Protein AF-A0A0R1RV73-F1 (afdb_monomer_lite)

pLDDT: mean 72.84, std 14.66, range [38.91, 91.31]

Sequence (174 aa):
MGFFTLVYSLIMSYGSLWMGAAAFVAVSYFFGAGFPKDKIWNILASFVCGIVWGLLAFGLLQISWISSIWPTAIMFGLLTFAVLFLQGTIMKFTMVPAWLITWGTFMLIVSNVTIKNWPLFVVELFASMALGIFVIGYASDYFNQLMFRWFPERKQDARPSIEADRLTKEKEVK

InterPro domains:
  IPR009476 Protein of unknown function DUF1097 [PF06496] (2-143)

Secondary structure (DSSP, 8-state):
-HHHHHHHHHHHHHH--TTHHHHHHHHHHHHHH---GGGHHHHHHHHHHHHHHHHHHHHHHTSTTTSSHHHHHHHHHHHHHHHHHHHHHT-TTS-HHHHHHHHHHHHHHHHHS--S-HHHHHHHHHHHHHHHHHHHHHHHHHHHHHHHHHS----------STHHHHHHTTS--

Radius of gyration: 22.66 Å; chains: 1; bounding box: 62×50×59 Å

Organism: NCBI:txid1114972

Structure (mmCIF, N/CA/C/O backbone):
data_AF-A0A0R1RV73-F1
#
_entry.id   AF-A0A0R1RV73-F1
#
loop_
_atom_site.group_PDB
_atom_site.id
_atom_site.type_symbol
_atom_site.label_atom_id
_atom_site.label_alt_id
_atom_site.label_comp_id
_atom_site.label_asym_id
_atom_site.label_entity_id
_atom_site.label_seq_id
_atom_site.pdbx_PDB_ins_code
_atom_site.Cartn_x
_atom_site.Cartn_y
_atom_site.Cartn_z
_atom_site.occupancy
_atom_site.B_iso_or_equiv
_atom_site.auth_seq_id
_atom_site.auth_comp_id
_atom_site.auth_asym_id
_atom_site.auth_atom_id
_atom_site.pdbx_PDB_model_num
ATOM 1 N N . MET A 1 1 ? 6.408 -3.591 21.072 1.00 50.09 1 MET A N 1
ATOM 2 C CA . MET A 1 1 ? 6.807 -3.845 19.670 1.00 50.09 1 MET A CA 1
ATOM 3 C C . MET A 1 1 ? 7.565 -5.162 19.507 1.00 50.09 1 MET A C 1
ATOM 5 O O . MET A 1 1 ? 7.040 -6.011 18.810 1.00 50.09 1 MET A O 1
ATOM 9 N N . GLY A 1 2 ? 8.688 -5.409 20.201 1.00 47.88 2 GLY A N 1
ATOM 10 C CA . GLY A 1 2 ? 9.528 -6.610 19.985 1.00 47.88 2 GLY A CA 1
ATOM 11 C C . GLY A 1 2 ? 8.869 -7.994 20.151 1.00 47.88 2 GLY A C 1
ATOM 12 O O . GLY A 1 2 ? 9.166 -8.907 19.390 1.00 47.88 2 GLY A O 1
ATOM 13 N N . PHE A 1 3 ? 7.947 -8.167 21.106 1.00 50.56 3 PHE A N 1
ATOM 14 C CA . PHE A 1 3 ? 7.292 -9.467 21.330 1.00 50.56 3 PHE A CA 1
ATOM 15 C C . PHE A 1 3 ? 6.316 -9.846 20.202 1.00 50.56 3 PHE A C 1
ATOM 17 O O . PHE A 1 3 ? 6.277 -10.996 19.773 1.00 50.56 3 PHE A O 1
ATOM 24 N N . PHE A 1 4 ? 5.585 -8.864 19.660 1.00 59.62 4 PHE A N 1
ATOM 25 C CA . PHE A 1 4 ? 4.704 -9.074 18.509 1.00 59.62 4 PHE A CA 1
ATOM 26 C C . PHE A 1 4 ? 5.507 -9.427 17.256 1.00 59.62 4 PHE A C 1
ATOM 28 O O . PHE A 1 4 ? 5.097 -10.321 16.532 1.00 59.62 4 PHE A O 1
ATOM 35 N N . THR A 1 5 ? 6.678 -8.820 17.039 1.00 56.12 5 THR A N 1
ATOM 36 C CA . THR A 1 5 ? 7.583 -9.175 15.932 1.00 56.12 5 THR A CA 1
ATOM 37 C C . THR A 1 5 ? 8.097 -10.614 16.020 1.00 56.12 5 THR A C 1
ATOM 39 O O . THR A 1 5 ? 8.238 -11.273 14.996 1.00 56.12 5 THR A O 1
ATOM 42 N N . LEU A 1 6 ? 8.352 -11.121 17.231 1.00 51.47 6 LEU A N 1
ATOM 43 C CA . LEU A 1 6 ? 8.839 -12.488 17.455 1.00 51.47 6 LEU A CA 1
ATOM 44 C C . LEU A 1 6 ? 7.766 -13.544 17.164 1.00 51.47 6 LEU A C 1
ATOM 46 O O . LEU A 1 6 ? 8.018 -14.481 16.408 1.00 51.47 6 LEU A O 1
ATOM 50 N N . VAL A 1 7 ? 6.562 -13.365 17.717 1.00 57.94 7 VAL A N 1
ATOM 51 C CA . VAL A 1 7 ? 5.407 -14.244 17.446 1.00 57.94 7 VAL A CA 1
ATOM 52 C C . VAL A 1 7 ? 5.044 -14.201 15.959 1.00 57.94 7 VAL A C 1
ATOM 54 O O . VAL A 1 7 ? 4.759 -15.231 15.352 1.00 57.94 7 VAL A O 1
ATOM 57 N N . TYR A 1 8 ? 5.141 -13.018 15.354 1.00 52.16 8 TYR A N 1
ATOM 58 C CA . TYR A 1 8 ? 4.902 -12.801 13.936 1.00 52.16 8 TYR A CA 1
ATOM 59 C C . TYR A 1 8 ? 5.899 -13.538 13.034 1.00 52.16 8 TYR A C 1
ATOM 61 O O . TYR A 1 8 ? 5.480 -14.281 12.150 1.00 52.16 8 TYR A O 1
ATOM 69 N N . SER A 1 9 ? 7.206 -13.402 13.288 1.00 51.91 9 SER A N 1
ATOM 70 C CA . SER A 1 9 ? 8.246 -14.148 12.564 1.00 51.91 9 SER A CA 1
ATOM 71 C C . SER A 1 9 ? 8.093 -15.662 12.713 1.00 51.91 9 SER A C 1
ATOM 73 O O . SER A 1 9 ? 8.358 -16.394 11.760 1.00 51.91 9 SER A O 1
ATOM 75 N N . LEU A 1 10 ? 7.640 -16.148 13.874 1.00 54.38 10 LEU A N 1
ATOM 76 C CA . LEU A 1 10 ? 7.421 -17.580 14.089 1.00 54.38 10 LEU A CA 1
ATOM 77 C C . LEU A 1 10 ? 6.244 -18.109 13.255 1.00 54.38 10 LEU A C 1
ATOM 79 O O . LEU A 1 10 ? 6.381 -19.126 12.580 1.00 54.38 10 LEU A O 1
ATOM 83 N N . ILE A 1 11 ? 5.111 -17.400 13.255 1.00 57.94 11 ILE A N 1
ATOM 84 C CA . ILE A 1 11 ? 3.918 -17.773 12.474 1.00 57.94 11 ILE A CA 1
ATOM 85 C C . ILE A 1 11 ? 4.201 -17.663 10.966 1.00 57.94 11 ILE A C 1
ATOM 87 O O . ILE A 1 11 ? 3.774 -18.514 10.189 1.00 57.94 11 ILE A O 1
ATOM 91 N N . MET A 1 12 ? 4.980 -16.660 10.558 1.00 47.75 12 MET A N 1
ATOM 92 C CA . MET A 1 12 ? 5.407 -16.438 9.174 1.00 47.75 12 MET A CA 1
ATOM 93 C C . MET A 1 12 ? 6.317 -17.539 8.631 1.00 47.75 12 MET A C 1
ATOM 95 O O . MET A 1 12 ? 6.092 -18.017 7.519 1.00 47.75 12 MET A O 1
ATOM 99 N N . SER A 1 13 ? 7.310 -17.968 9.416 1.00 50.06 13 SER A N 1
ATOM 100 C CA . SER A 1 13 ? 8.207 -19.064 9.028 1.00 50.06 13 SER A CA 1
ATOM 101 C C . SER A 1 13 ? 7.497 -20.417 8.968 1.00 50.06 13 SER A C 1
ATOM 103 O O . SER A 1 13 ? 7.856 -21.244 8.136 1.00 50.06 13 SER A O 1
ATOM 105 N N . TYR A 1 14 ? 6.484 -20.652 9.811 1.00 47.56 14 TYR A N 1
ATOM 106 C CA . TYR A 1 14 ? 5.726 -21.910 9.807 1.00 47.56 14 TYR A CA 1
ATOM 107 C C . TYR A 1 14 ? 4.571 -21.941 8.790 1.00 47.56 14 TYR A C 1
ATOM 109 O O . TYR A 1 14 ? 4.147 -23.022 8.392 1.00 47.56 14 TYR A O 1
ATOM 117 N N . GLY A 1 15 ? 4.056 -20.783 8.360 1.00 53.34 15 GLY A N 1
ATOM 118 C CA . GLY A 1 15 ? 2.842 -20.685 7.540 1.00 53.34 15 GLY A CA 1
ATOM 119 C C . GLY A 1 15 ? 3.042 -20.577 6.024 1.00 53.34 15 GLY A C 1
ATOM 120 O O . GLY A 1 15 ? 2.051 -20.520 5.305 1.00 53.34 15 GLY A O 1
ATOM 121 N N . SER A 1 16 ? 4.279 -20.507 5.514 1.00 47.62 16 SER A N 1
ATOM 122 C CA . SER A 1 16 ? 4.567 -20.316 4.074 1.00 47.62 16 SER A CA 1
ATOM 123 C C . SER A 1 16 ? 3.905 -19.069 3.442 1.00 47.62 16 SER A C 1
ATOM 125 O O . SER A 1 16 ? 3.820 -18.953 2.218 1.00 47.62 16 SER A O 1
ATOM 127 N N . LEU A 1 17 ? 3.452 -18.105 4.250 1.00 54.41 17 LEU A N 1
ATOM 128 C CA . LEU A 1 17 ? 2.872 -16.847 3.779 1.00 54.41 17 LEU A CA 1
ATOM 129 C C . LEU A 1 17 ? 4.001 -15.876 3.454 1.00 54.41 17 LEU A C 1
ATOM 131 O O . LEU A 1 17 ? 4.318 -14.962 4.214 1.00 54.41 17 LEU A O 1
ATOM 135 N N . TRP A 1 18 ? 4.602 -16.077 2.287 1.00 65.00 18 TRP A N 1
ATOM 136 C CA . TRP A 1 18 ? 5.678 -15.245 1.752 1.00 65.00 18 TRP A CA 1
ATOM 137 C C . TRP A 1 18 ? 5.328 -13.739 1.733 1.00 65.00 18 TRP A C 1
ATOM 139 O O . TRP A 1 18 ? 6.205 -12.881 1.817 1.00 65.00 18 TRP A O 1
ATOM 149 N N . MET A 1 19 ? 4.032 -13.411 1.731 1.00 71.56 19 MET A N 1
ATOM 150 C CA . MET A 1 19 ? 3.507 -12.045 1.712 1.00 71.56 19 MET A CA 1
ATOM 151 C C . MET A 1 19 ? 3.204 -11.440 3.079 1.00 71.56 19 MET A C 1
ATOM 153 O O . MET A 1 19 ? 2.769 -10.292 3.142 1.00 71.56 19 MET A O 1
ATOM 157 N N . GLY A 1 20 ? 3.442 -12.120 4.198 1.00 65.94 20 GLY A N 1
ATOM 158 C CA . GLY A 1 20 ? 3.102 -11.491 5.471 1.00 65.94 20 GLY A CA 1
ATOM 159 C C . GLY A 1 20 ? 4.005 -10.307 5.846 1.00 65.94 20 GLY A C 1
ATOM 160 O O . GLY A 1 20 ? 3.646 -9.545 6.730 1.00 65.94 20 GLY A O 1
ATOM 161 N N . ALA A 1 21 ? 5.103 -9.999 5.155 1.00 71.75 21 ALA A N 1
ATOM 162 C CA . ALA A 1 21 ? 5.707 -8.670 5.333 1.00 71.75 21 ALA A CA 1
ATOM 163 C C . ALA A 1 21 ? 4.664 -7.548 5.095 1.00 71.75 21 ALA A C 1
ATOM 165 O O . ALA A 1 21 ? 4.599 -6.591 5.867 1.00 71.75 21 ALA A O 1
ATOM 166 N N . ALA A 1 22 ? 3.756 -7.730 4.128 1.00 75.69 22 ALA A N 1
ATOM 167 C CA . ALA A 1 22 ? 2.640 -6.821 3.873 1.00 75.69 22 ALA A CA 1
ATOM 168 C C . ALA A 1 22 ? 1.633 -6.769 5.031 1.00 75.69 22 ALA A C 1
ATOM 170 O O . ALA A 1 22 ? 1.209 -5.688 5.447 1.00 75.69 22 ALA A O 1
ATOM 171 N N . ALA A 1 23 ? 1.285 -7.929 5.593 1.00 76.69 23 ALA A N 1
ATOM 172 C CA . ALA A 1 23 ? 0.405 -8.006 6.755 1.00 76.69 23 ALA A CA 1
ATOM 173 C C . ALA A 1 23 ? 1.017 -7.312 7.979 1.00 76.69 23 ALA A C 1
ATOM 175 O O . ALA A 1 23 ? 0.311 -6.597 8.684 1.00 76.69 23 ALA A O 1
ATOM 176 N N . PHE A 1 24 ? 2.331 -7.429 8.191 1.00 74.94 24 PHE A N 1
ATOM 177 C CA . PHE A 1 24 ? 3.032 -6.741 9.276 1.00 74.94 24 PHE A CA 1
ATOM 178 C C . PHE A 1 24 ? 3.043 -5.221 9.108 1.00 74.94 24 PHE A C 1
ATOM 180 O O . PHE A 1 24 ? 2.860 -4.492 10.083 1.00 74.94 24 PHE A O 1
ATOM 187 N N . VAL A 1 25 ? 3.252 -4.733 7.882 1.00 78.75 25 VAL A N 1
ATOM 188 C CA . VAL A 1 25 ? 3.231 -3.296 7.573 1.00 78.75 25 VAL A CA 1
ATOM 189 C C . VAL A 1 25 ? 1.837 -2.718 7.815 1.00 78.75 25 VAL A C 1
ATOM 191 O O . VAL A 1 25 ? 1.708 -1.705 8.505 1.00 78.75 25 VAL A O 1
ATOM 194 N N . ALA A 1 26 ? 0.791 -3.394 7.327 1.00 78.44 26 ALA A N 1
ATOM 195 C CA . ALA A 1 26 ? -0.592 -3.018 7.610 1.00 78.44 26 ALA A CA 1
ATOM 196 C C . ALA A 1 26 ? -0.854 -3.003 9.122 1.00 78.44 26 ALA A C 1
ATOM 198 O O . ALA A 1 26 ? -1.383 -2.027 9.656 1.00 78.44 26 ALA A O 1
ATOM 199 N N . VAL A 1 27 ? -0.416 -4.054 9.820 1.00 74.69 27 VAL A N 1
ATOM 200 C CA . VAL A 1 27 ? -0.5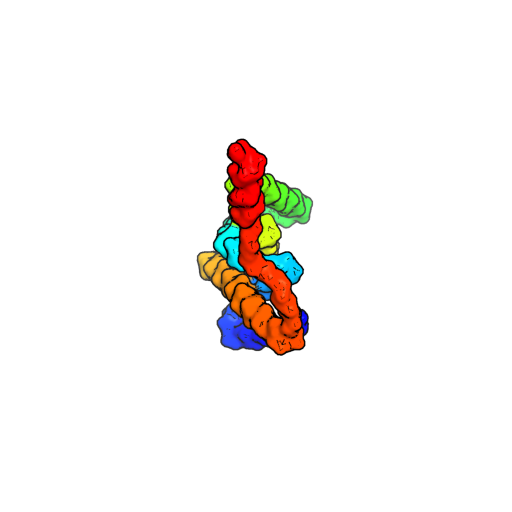92 -4.188 11.264 1.00 74.69 27 VAL A CA 1
ATOM 201 C C . VAL A 1 27 ? 0.065 -3.037 12.019 1.00 74.69 27 VAL A C 1
ATOM 203 O O . VAL A 1 27 ? -0.574 -2.325 12.791 1.00 74.69 27 VAL A O 1
ATOM 206 N N . SER A 1 28 ? 1.343 -2.805 11.759 1.00 77.06 28 SER A N 1
ATOM 207 C CA . SER A 1 28 ? 2.131 -1.794 12.462 1.00 77.06 28 SER A CA 1
ATOM 208 C C . SER A 1 28 ? 1.541 -0.395 12.295 1.00 77.06 28 SER A C 1
ATOM 210 O O . SER A 1 28 ? 1.483 0.366 13.262 1.00 77.06 28 SER A O 1
ATOM 212 N N . TYR A 1 29 ? 1.042 -0.078 11.097 1.00 80.38 29 TYR A N 1
ATOM 213 C CA . TYR A 1 29 ? 0.390 1.198 10.839 1.00 80.38 29 TYR A CA 1
ATOM 214 C C . TYR A 1 29 ? -0.916 1.357 11.627 1.00 80.38 29 TYR A C 1
ATOM 216 O O . TYR A 1 29 ? -1.084 2.332 12.359 1.00 80.38 29 TYR A O 1
ATOM 224 N N . PHE A 1 30 ? -1.837 0.396 11.513 1.00 75.31 30 PHE A N 1
ATOM 225 C CA . PHE A 1 30 ? -3.156 0.500 12.143 1.00 75.31 30 PHE A CA 1
ATOM 226 C C . PHE A 1 30 ? -3.124 0.348 13.661 1.00 75.31 30 PHE A C 1
ATOM 228 O O . PHE A 1 30 ? -3.943 0.949 14.355 1.00 75.31 30 PHE A O 1
ATOM 235 N N . PHE A 1 31 ? -2.170 -0.420 14.182 1.00 71.94 31 PHE A N 1
ATOM 236 C CA . PHE A 1 31 ? -1.925 -0.507 15.614 1.00 71.94 31 PHE A CA 1
ATOM 237 C C . PHE A 1 31 ? -1.372 0.817 16.161 1.00 71.94 31 PHE A C 1
ATOM 239 O O . PHE A 1 31 ? -1.838 1.290 17.194 1.00 71.94 31 PHE A O 1
ATOM 246 N N . GLY A 1 32 ? -0.424 1.444 15.453 1.00 68.81 32 GLY A N 1
ATOM 247 C CA . GLY A 1 32 ? 0.171 2.721 15.861 1.00 68.81 32 GLY A CA 1
ATOM 248 C C . GLY A 1 32 ? -0.768 3.925 15.731 1.00 68.81 32 GLY A C 1
ATOM 249 O O . GLY A 1 32 ? -0.722 4.824 16.564 1.00 68.81 32 GLY A O 1
ATOM 250 N N . ALA A 1 33 ? -1.636 3.942 14.717 1.00 69.69 33 ALA A N 1
ATOM 251 C CA . ALA A 1 33 ? -2.562 5.049 14.460 1.00 69.69 33 ALA A CA 1
ATOM 252 C C . ALA A 1 33 ? -3.844 5.017 15.322 1.00 69.69 33 ALA A C 1
ATOM 254 O O . ALA A 1 33 ? -4.603 5.984 15.312 1.00 69.69 33 ALA A O 1
ATOM 255 N N . GLY A 1 34 ? -4.089 3.929 16.061 1.00 63.59 34 GLY A N 1
ATOM 256 C CA . GLY A 1 34 ? -5.341 3.690 16.779 1.00 63.59 34 GLY A CA 1
ATOM 257 C C . GLY A 1 34 ? -6.396 3.090 15.851 1.00 63.59 34 GLY A C 1
ATOM 258 O O . GLY A 1 34 ? -6.922 3.759 14.966 1.00 63.59 34 GLY A O 1
ATOM 259 N N . PHE A 1 35 ? -6.694 1.804 16.036 1.00 69.25 35 PHE A N 1
ATOM 260 C CA . PHE A 1 35 ? -7.498 1.026 15.097 1.00 69.25 35 PHE A CA 1
ATOM 261 C C . PHE A 1 35 ? -9.003 1.361 15.178 1.00 69.25 35 PHE A C 1
ATOM 263 O O . PHE A 1 35 ? -9.640 1.036 16.185 1.00 69.25 35 PHE A O 1
ATOM 270 N N . PRO A 1 36 ? -9.614 1.950 14.129 1.00 68.31 36 PRO A N 1
ATOM 271 C CA . PRO A 1 36 ? -11.046 2.223 14.110 1.00 68.31 36 PRO A CA 1
ATOM 272 C C . PRO A 1 36 ? -11.813 0.940 13.756 1.00 68.31 36 PRO A C 1
ATOM 274 O O . PRO A 1 36 ? -12.051 0.650 12.580 1.00 68.31 36 PRO A O 1
ATOM 277 N N . LYS A 1 37 ? -12.203 0.170 14.780 1.00 67.06 37 LYS A N 1
ATOM 278 C CA . LYS A 1 37 ? -12.932 -1.112 14.648 1.00 67.06 37 LYS A CA 1
ATOM 279 C C . LYS A 1 37 ? -14.218 -0.987 13.824 1.00 67.06 37 LYS A C 1
ATOM 281 O O . LYS A 1 37 ? -14.587 -1.903 13.098 1.00 67.06 37 LYS A O 1
ATOM 286 N N . ASP A 1 38 ? -14.840 0.184 13.849 1.00 72.12 38 ASP A N 1
ATOM 287 C CA . ASP A 1 38 ? -16.096 0.466 13.145 1.00 72.12 38 ASP A CA 1
ATOM 288 C C . ASP A 1 38 ? -15.895 0.668 11.630 1.00 72.12 38 ASP A C 1
ATOM 290 O O . ASP A 1 38 ? -16.856 0.699 10.865 1.00 72.12 38 ASP A O 1
ATOM 294 N N . LYS A 1 39 ? -14.640 0.815 11.177 1.00 78.44 39 LYS A N 1
ATOM 295 C CA . LYS A 1 39 ? -14.277 1.141 9.788 1.00 78.44 39 LYS A CA 1
ATOM 296 C C . LYS A 1 39 ? -13.484 0.036 9.091 1.00 78.44 39 LYS A C 1
ATOM 298 O O . LYS A 1 39 ? -12.870 0.290 8.058 1.00 78.44 39 LYS A O 1
ATOM 303 N N . ILE A 1 40 ? -13.497 -1.191 9.612 1.00 80.94 40 ILE A N 1
ATOM 304 C CA . ILE A 1 40 ? -12.753 -2.332 9.043 1.00 80.94 40 ILE A CA 1
ATOM 305 C C . ILE A 1 40 ? -13.077 -2.539 7.557 1.00 80.94 40 ILE A C 1
ATOM 307 O O . ILE A 1 40 ? -12.171 -2.685 6.738 1.00 80.94 40 ILE A O 1
ATOM 311 N N . TRP A 1 41 ? -14.357 -2.463 7.191 1.00 81.06 41 TRP A N 1
ATOM 312 C CA . TRP A 1 41 ? -14.812 -2.590 5.804 1.00 81.06 41 TRP A CA 1
ATOM 313 C C . TRP A 1 41 ? -14.285 -1.475 4.896 1.00 81.06 41 TRP A C 1
ATOM 315 O O . TRP A 1 41 ? -13.905 -1.731 3.755 1.00 81.06 41 TRP A O 1
ATOM 325 N N . ASN A 1 42 ? -14.178 -0.251 5.412 1.00 84.88 42 ASN A N 1
ATOM 326 C CA . ASN A 1 42 ? -13.580 0.875 4.700 1.00 84.88 42 ASN A CA 1
ATOM 327 C C . ASN A 1 42 ? -12.078 0.658 4.480 1.00 84.88 42 ASN A C 1
ATOM 329 O O . ASN A 1 42 ? -11.560 0.993 3.413 1.00 84.88 42 ASN A O 1
ATOM 333 N N . ILE A 1 43 ? -11.375 0.077 5.460 1.00 84.69 43 ILE A N 1
ATOM 334 C CA . ILE A 1 43 ? -9.955 -0.266 5.316 1.00 84.69 43 ILE A CA 1
ATOM 335 C C . ILE A 1 43 ? -9.776 -1.345 4.244 1.00 84.69 43 ILE A C 1
ATOM 337 O O . ILE A 1 43 ? -8.969 -1.166 3.336 1.00 84.69 43 ILE A O 1
ATOM 341 N N . LEU A 1 44 ? -10.574 -2.414 4.294 1.00 87.38 44 LEU A N 1
ATOM 342 C CA . LEU A 1 44 ? -10.563 -3.484 3.291 1.00 87.38 44 LEU A CA 1
ATOM 343 C C . LEU A 1 44 ? -10.847 -2.949 1.882 1.00 87.38 44 LEU A C 1
ATOM 345 O O . LEU A 1 44 ? -10.114 -3.267 0.950 1.00 87.38 44 LEU A O 1
ATOM 349 N N . ALA A 1 45 ? -11.848 -2.079 1.722 1.00 87.06 45 ALA A N 1
ATOM 350 C CA . ALA A 1 45 ? -12.119 -1.426 0.440 1.00 87.06 45 ALA A CA 1
ATOM 351 C C . ALA A 1 45 ? -10.917 -0.592 -0.038 1.00 87.06 45 ALA A C 1
ATOM 353 O O . ALA A 1 45 ? -10.549 -0.637 -1.208 1.00 87.06 45 ALA A O 1
ATOM 354 N N . SER A 1 46 ? -10.253 0.112 0.882 1.00 88.06 46 SER A N 1
ATOM 355 C CA . SER A 1 46 ? -9.050 0.895 0.575 1.00 88.06 46 SER A CA 1
ATOM 356 C C . SER A 1 46 ? -7.872 0.017 0.159 1.00 88.06 46 SER A C 1
ATOM 358 O O . SER A 1 46 ? -7.074 0.432 -0.677 1.00 88.06 46 SER A O 1
ATOM 360 N N . PHE A 1 47 ? -7.768 -1.198 0.700 1.00 89.69 47 PHE A N 1
ATOM 361 C CA . PHE A 1 47 ? -6.771 -2.173 0.264 1.00 89.69 47 PHE A CA 1
ATOM 362 C C . PHE A 1 47 ? -7.024 -2.609 -1.172 1.00 89.69 47 PHE A C 1
ATOM 364 O O . PHE A 1 47 ? -6.109 -2.558 -1.988 1.00 89.69 47 PHE A O 1
ATOM 371 N N . VAL A 1 48 ? -8.269 -2.945 -1.519 1.00 90.38 48 VAL A N 1
ATOM 372 C CA . VAL A 1 48 ? -8.629 -3.270 -2.908 1.00 90.38 48 VAL A CA 1
ATOM 373 C C . VAL A 1 48 ? -8.282 -2.105 -3.837 1.00 90.38 48 VAL A C 1
ATOM 375 O O . VAL A 1 48 ? -7.615 -2.311 -4.851 1.00 90.38 48 VAL A O 1
ATOM 378 N N . CYS A 1 49 ? -8.645 -0.874 -3.465 1.00 90.06 49 CYS A N 1
ATOM 379 C CA . CYS A 1 49 ? -8.285 0.321 -4.226 1.00 90.06 49 CYS A CA 1
ATOM 380 C C . CYS A 1 49 ? -6.764 0.473 -4.383 1.00 90.06 49 CYS A C 1
ATOM 382 O O . CYS A 1 49 ? -6.291 0.743 -5.485 1.00 90.06 49 CYS A O 1
ATOM 384 N N . GLY A 1 50 ? -5.990 0.236 -3.322 1.00 89.00 50 GLY A N 1
ATOM 385 C CA . GLY A 1 50 ? -4.529 0.265 -3.358 1.00 89.00 50 GLY A CA 1
ATOM 386 C C . GLY A 1 50 ? -3.912 -0.789 -4.273 1.00 89.00 50 GLY A C 1
ATOM 387 O O . GLY A 1 50 ? -2.970 -0.475 -4.998 1.00 89.00 50 GLY A O 1
ATOM 388 N N . ILE A 1 51 ? -4.465 -2.004 -4.305 1.00 91.19 51 ILE A N 1
ATOM 389 C CA . ILE A 1 51 ? -4.011 -3.070 -5.211 1.00 91.19 51 ILE A CA 1
ATOM 390 C C . ILE A 1 51 ? -4.315 -2.708 -6.667 1.00 91.19 51 ILE A C 1
ATOM 392 O O . ILE A 1 51 ? -3.438 -2.825 -7.521 1.00 91.19 51 ILE A O 1
ATOM 396 N N . VAL A 1 52 ? -5.526 -2.222 -6.955 1.00 91.31 52 VAL A N 1
ATOM 397 C CA . VAL A 1 52 ? -5.902 -1.762 -8.304 1.00 91.31 52 VAL A CA 1
ATOM 398 C C . VAL A 1 52 ? -4.981 -0.628 -8.760 1.00 91.31 52 VAL A C 1
ATOM 400 O O . VAL A 1 52 ? -4.498 -0.637 -9.892 1.00 91.31 52 VAL A O 1
ATOM 403 N N . TRP A 1 53 ? -4.672 0.314 -7.866 1.00 91.25 53 TRP A N 1
ATOM 404 C CA . TRP A 1 53 ? -3.734 1.402 -8.151 1.00 91.25 53 TRP A CA 1
ATOM 405 C C . TRP A 1 53 ? -2.299 0.908 -8.363 1.00 91.25 53 TRP A C 1
ATOM 407 O O . TRP A 1 53 ? -1.588 1.428 -9.219 1.00 91.25 53 TRP A O 1
ATOM 417 N N . GLY A 1 54 ? -1.880 -0.119 -7.622 1.00 88.44 54 GLY A N 1
ATOM 418 C CA . GLY A 1 54 ? -0.598 -0.797 -7.813 1.00 88.44 54 GLY A CA 1
ATOM 419 C C . GLY A 1 54 ? -0.486 -1.464 -9.174 1.00 88.44 54 GLY A C 1
ATOM 420 O O . GLY A 1 54 ? 0.511 -1.263 -9.862 1.00 88.44 54 GLY A O 1
ATOM 421 N N . LEU A 1 55 ? -1.525 -2.177 -9.608 1.00 89.31 55 LEU A N 1
ATOM 422 C CA . LEU A 1 55 ? -1.575 -2.779 -10.942 1.00 89.31 55 LEU A CA 1
ATOM 423 C C . LEU A 1 55 ? -1.494 -1.715 -12.046 1.00 89.31 55 LEU A C 1
ATOM 425 O O . LEU A 1 55 ? -0.747 -1.893 -13.007 1.00 89.31 55 LEU A O 1
ATOM 429 N N . LEU A 1 56 ? -2.202 -0.591 -11.886 1.00 89.38 56 LEU A N 1
ATOM 430 C CA . LEU A 1 56 ? -2.120 0.545 -12.810 1.00 89.38 56 LEU A CA 1
ATOM 431 C C . LEU A 1 56 ? -0.711 1.147 -12.860 1.00 89.38 56 LEU A C 1
ATOM 433 O O . LEU A 1 56 ? -0.158 1.332 -13.944 1.00 89.38 56 LEU A O 1
ATOM 437 N N . ALA A 1 57 ? -0.118 1.427 -11.699 1.00 86.81 57 ALA A N 1
ATOM 438 C CA . ALA A 1 57 ? 1.230 1.980 -11.607 1.00 86.81 57 ALA A CA 1
ATOM 439 C C . ALA A 1 57 ? 2.271 1.028 -12.214 1.00 86.81 57 ALA A C 1
ATOM 441 O O . ALA A 1 57 ? 3.145 1.461 -12.959 1.00 86.81 57 ALA A O 1
ATOM 442 N N . PHE A 1 58 ? 2.152 -0.274 -11.953 1.00 86.44 58 PHE A N 1
ATOM 443 C CA . PHE A 1 58 ? 3.019 -1.287 -12.542 1.00 86.44 58 PHE A CA 1
ATOM 444 C C . PHE A 1 58 ? 2.874 -1.353 -14.066 1.00 86.44 58 PHE A C 1
ATOM 446 O O . PHE A 1 58 ? 3.883 -1.373 -14.765 1.00 86.44 58 PHE A O 1
ATOM 453 N N . GLY A 1 59 ? 1.645 -1.313 -14.591 1.00 84.69 59 GLY A N 1
ATOM 454 C CA . GLY A 1 59 ? 1.401 -1.256 -16.035 1.00 84.69 59 GLY A CA 1
ATOM 455 C C . GLY A 1 59 ? 2.040 -0.031 -16.697 1.00 84.69 59 GLY A C 1
ATOM 456 O O . GLY A 1 59 ? 2.628 -0.147 -17.769 1.00 84.69 59 GLY A O 1
ATOM 457 N N . LEU A 1 60 ? 2.001 1.129 -16.033 1.00 83.44 60 LEU A N 1
ATOM 458 C CA . LEU A 1 60 ? 2.670 2.346 -16.508 1.00 83.44 60 LEU A CA 1
ATOM 459 C C . LEU A 1 60 ? 4.200 2.222 -16.486 1.00 83.44 60 LEU A C 1
ATOM 461 O O . LEU A 1 60 ? 4.859 2.683 -17.416 1.00 83.44 60 LEU A O 1
ATOM 465 N N . LEU A 1 61 ? 4.772 1.570 -15.469 1.00 81.62 61 LEU A N 1
ATOM 466 C CA . LEU A 1 61 ? 6.221 1.350 -15.378 1.00 81.62 61 LEU A CA 1
ATOM 467 C C . LEU A 1 61 ? 6.767 0.392 -16.440 1.00 81.62 61 LEU A C 1
ATOM 469 O O . LEU A 1 61 ? 7.952 0.466 -16.757 1.00 81.62 61 LEU A O 1
ATOM 473 N N . GLN A 1 62 ? 5.937 -0.476 -17.023 1.00 80.31 62 GLN A N 1
ATOM 474 C CA . GLN A 1 62 ? 6.371 -1.330 -18.136 1.00 80.31 62 GLN A CA 1
ATOM 475 C C . GLN A 1 62 ? 6.670 -0.539 -19.419 1.00 80.31 62 GLN A C 1
ATOM 477 O O . GLN A 1 62 ? 7.311 -1.062 -20.332 1.00 80.31 62 GLN A O 1
ATOM 482 N N . ILE A 1 63 ? 6.248 0.726 -19.498 1.00 81.06 63 ILE A N 1
ATOM 483 C CA . ILE A 1 63 ? 6.582 1.610 -20.611 1.00 81.06 63 ILE A CA 1
ATOM 484 C C . ILE A 1 63 ? 8.017 2.110 -20.409 1.00 81.06 63 ILE A C 1
ATOM 486 O O . ILE A 1 63 ? 8.314 2.873 -19.489 1.00 81.06 63 ILE A O 1
ATOM 490 N N . SER A 1 64 ? 8.913 1.710 -21.309 1.00 69.75 64 SER A N 1
ATOM 491 C CA . SER A 1 64 ? 10.359 1.974 -21.240 1.00 69.75 64 SER A CA 1
ATOM 492 C C . SER A 1 64 ? 10.727 3.458 -21.106 1.00 69.75 64 SER A C 1
ATOM 494 O O . SER A 1 64 ? 11.723 3.789 -20.467 1.00 69.75 64 SER A O 1
ATOM 496 N N . TRP A 1 65 ? 9.905 4.366 -21.638 1.00 71.81 65 TRP A N 1
ATOM 497 C CA . TRP A 1 65 ? 10.108 5.813 -21.500 1.00 71.81 65 TRP A CA 1
ATOM 498 C C . TRP A 1 65 ? 9.715 6.358 -20.112 1.00 71.81 65 TRP A C 1
ATOM 500 O O . TRP A 1 65 ? 10.280 7.347 -19.650 1.00 71.81 65 TRP A O 1
ATOM 510 N N . ILE A 1 66 ? 8.792 5.688 -19.414 1.00 71.06 66 ILE A N 1
ATOM 511 C CA . ILE A 1 66 ? 8.317 6.062 -18.070 1.00 71.06 66 ILE A CA 1
ATOM 512 C C . ILE A 1 66 ? 9.217 5.477 -16.975 1.00 71.06 66 ILE A C 1
ATOM 514 O O . ILE A 1 66 ? 9.375 6.098 -15.928 1.00 71.06 66 ILE A O 1
ATOM 518 N N . SER A 1 67 ? 9.879 4.344 -17.228 1.00 68.38 67 SER A N 1
ATOM 519 C CA . SER A 1 67 ? 10.779 3.680 -16.268 1.00 68.38 67 SER A CA 1
ATOM 520 C C . SER A 1 67 ? 12.062 4.469 -15.933 1.00 68.38 67 SER A C 1
ATOM 522 O O . SER A 1 67 ? 12.870 4.020 -15.119 1.00 68.38 67 SER A O 1
ATOM 524 N N . SER A 1 68 ? 12.284 5.633 -16.549 1.00 77.25 68 SER A N 1
ATOM 525 C CA . SER A 1 68 ? 13.372 6.537 -16.164 1.00 77.25 68 SER A CA 1
ATOM 526 C C . SER A 1 68 ? 13.066 7.240 -14.836 1.00 77.25 68 SER A C 1
ATOM 528 O O . SER A 1 68 ? 11.915 7.557 -14.541 1.00 77.25 68 SER A O 1
ATOM 530 N N . ILE A 1 69 ? 14.111 7.552 -14.059 1.00 76.94 69 ILE A N 1
ATOM 531 C CA . ILE A 1 69 ? 14.016 8.140 -12.705 1.00 76.94 69 ILE A CA 1
ATOM 532 C C . ILE A 1 69 ? 13.071 9.350 -12.637 1.00 76.94 69 ILE A C 1
ATOM 534 O O . ILE A 1 69 ? 12.203 9.414 -11.769 1.00 76.94 69 ILE A O 1
ATOM 538 N N . TRP A 1 70 ? 13.218 10.297 -13.565 1.00 79.88 70 TRP A N 1
ATOM 539 C CA . TRP A 1 70 ? 12.439 11.536 -13.577 1.00 79.88 70 TRP A CA 1
ATOM 540 C C . TRP A 1 70 ? 10.958 11.305 -13.930 1.00 79.88 70 TRP A C 1
ATOM 542 O O . TRP A 1 70 ? 10.098 11.684 -13.131 1.00 79.88 70 TRP A O 1
ATOM 552 N N . PRO A 1 71 ? 10.621 10.641 -15.056 1.00 80.62 71 PRO A N 1
ATOM 553 C CA . PRO A 1 71 ? 9.238 10.285 -15.373 1.00 80.62 71 PRO A CA 1
ATOM 554 C C . PRO A 1 71 ? 8.557 9.426 -14.304 1.00 80.62 71 PRO A C 1
ATOM 556 O O . PRO A 1 71 ? 7.400 9.677 -13.975 1.00 80.62 71 PRO A O 1
ATOM 559 N N . THR A 1 72 ? 9.270 8.466 -13.711 1.00 77.12 72 THR A N 1
ATOM 560 C CA . THR A 1 72 ? 8.735 7.613 -12.641 1.00 77.12 72 THR A CA 1
ATOM 561 C C . THR A 1 72 ? 8.377 8.433 -11.397 1.00 77.12 72 THR A C 1
ATOM 563 O O . THR A 1 72 ? 7.284 8.271 -10.855 1.00 77.12 72 THR A O 1
ATOM 566 N N . ALA A 1 73 ? 9.237 9.363 -10.964 1.00 80.31 73 ALA A N 1
ATOM 567 C CA . ALA A 1 73 ? 8.950 10.232 -9.819 1.00 80.31 73 ALA A CA 1
ATOM 568 C C . ALA A 1 73 ? 7.729 11.138 -10.062 1.00 80.31 73 ALA A C 1
ATOM 570 O O . ALA A 1 73 ? 6.868 11.270 -9.190 1.00 80.31 73 ALA A O 1
ATOM 571 N N . ILE A 1 74 ? 7.618 11.713 -11.264 1.00 84.62 74 ILE A N 1
ATOM 572 C CA . ILE A 1 74 ? 6.470 12.545 -11.657 1.00 84.62 74 ILE A CA 1
ATOM 573 C C . ILE A 1 74 ? 5.188 11.704 -11.713 1.00 84.62 74 ILE A C 1
ATOM 575 O O . ILE A 1 74 ? 4.156 12.123 -11.190 1.00 84.62 74 ILE A O 1
ATOM 579 N N . MET A 1 75 ? 5.256 10.498 -12.284 1.00 85.19 75 MET A N 1
ATOM 580 C CA . MET A 1 75 ? 4.141 9.550 -12.332 1.00 85.19 75 MET A CA 1
ATOM 581 C C . MET A 1 75 ? 3.661 9.190 -10.920 1.00 85.19 75 MET A C 1
ATOM 583 O O . MET A 1 75 ? 2.465 9.272 -10.644 1.00 85.19 75 MET A O 1
ATOM 587 N N . PHE A 1 76 ? 4.575 8.844 -10.009 1.00 83.94 76 PHE A N 1
ATOM 588 C CA . PHE A 1 76 ? 4.243 8.559 -8.611 1.00 83.94 76 PHE A CA 1
ATOM 589 C C . PHE A 1 76 ? 3.622 9.768 -7.902 1.00 83.94 76 PHE A C 1
ATOM 591 O O . PHE A 1 76 ? 2.633 9.612 -7.179 1.00 83.94 76 PHE A O 1
ATOM 598 N N . GLY A 1 77 ? 4.150 10.972 -8.137 1.00 85.06 77 GLY A N 1
ATOM 599 C CA . GLY A 1 77 ? 3.589 12.216 -7.608 1.00 85.06 77 GLY A CA 1
ATOM 600 C C . GLY A 1 77 ? 2.158 12.467 -8.094 1.00 85.06 77 GLY A C 1
ATOM 601 O O . GLY A 1 77 ? 1.265 12.716 -7.283 1.00 85.06 77 GLY A O 1
ATOM 602 N N . LEU A 1 78 ? 1.913 12.315 -9.398 1.00 87.94 78 LEU A N 1
ATOM 603 C CA . LEU A 1 78 ? 0.586 12.469 -10.002 1.00 87.94 78 LEU A CA 1
ATOM 604 C C . LEU A 1 78 ? -0.401 11.401 -9.527 1.00 87.94 78 LEU A C 1
ATOM 606 O O . LEU A 1 78 ? -1.539 11.731 -9.203 1.00 87.94 78 LEU A O 1
ATOM 610 N N . LEU A 1 79 ? 0.023 10.139 -9.434 1.00 87.75 79 LEU A N 1
ATOM 611 C CA . LEU A 1 79 ? -0.810 9.050 -8.917 1.00 87.75 79 LEU A CA 1
ATOM 612 C C . LEU A 1 79 ? -1.191 9.282 -7.454 1.00 87.75 79 LEU A C 1
ATOM 614 O O . LEU A 1 79 ? -2.341 9.056 -7.089 1.00 87.75 79 LEU A O 1
ATOM 618 N N . THR A 1 80 ? -0.259 9.767 -6.630 1.00 87.44 80 THR A N 1
ATOM 619 C CA . THR A 1 80 ? -0.533 10.105 -5.225 1.00 87.44 80 THR A CA 1
ATOM 620 C C . THR A 1 80 ? -1.510 11.272 -5.128 1.00 87.44 80 THR A C 1
ATOM 622 O O . THR A 1 80 ? -2.481 11.207 -4.376 1.00 87.44 80 THR A O 1
ATOM 625 N N . PHE A 1 81 ? -1.299 12.323 -5.924 1.00 88.12 81 PHE A N 1
ATOM 626 C CA . PHE A 1 81 ? -2.215 13.459 -5.992 1.00 88.12 81 PHE A CA 1
ATOM 627 C C . PHE A 1 81 ? -3.618 13.031 -6.442 1.00 88.12 81 PHE A C 1
ATOM 629 O O . PHE A 1 81 ? -4.613 13.435 -5.840 1.00 88.12 81 PHE A O 1
ATOM 636 N N . ALA A 1 82 ? -3.700 12.151 -7.441 1.00 87.94 82 ALA A N 1
ATOM 637 C CA . ALA A 1 82 ? -4.956 11.585 -7.905 1.00 87.94 82 ALA A CA 1
ATOM 638 C C . ALA A 1 82 ? -5.668 10.812 -6.790 1.00 87.94 82 ALA A C 1
ATOM 640 O O . ALA A 1 82 ? -6.861 11.019 -6.616 1.00 87.94 82 ALA A O 1
ATOM 641 N N . VAL A 1 83 ? -4.964 10.000 -5.991 1.00 86.19 83 VAL A N 1
ATOM 642 C CA . VAL A 1 83 ? -5.556 9.293 -4.835 1.00 86.19 83 VAL A CA 1
ATOM 643 C C . VAL A 1 83 ? -6.144 10.275 -3.821 1.00 86.19 83 VAL A C 1
ATOM 645 O O . VAL A 1 83 ? -7.283 10.093 -3.387 1.00 86.19 83 VAL A O 1
ATOM 648 N N . LEU A 1 84 ? -5.407 11.335 -3.472 1.00 87.69 84 LEU A N 1
ATOM 649 C CA . LEU A 1 84 ? -5.891 12.369 -2.549 1.00 87.69 84 LEU A CA 1
ATOM 650 C C . LEU A 1 84 ? -7.149 13.056 -3.089 1.00 87.69 84 LEU A C 1
ATOM 652 O O . LEU A 1 84 ? -8.125 13.248 -2.362 1.00 87.69 84 LEU A O 1
ATOM 656 N N . PHE A 1 85 ? -7.152 13.378 -4.381 1.00 87.25 85 PHE A N 1
ATOM 657 C CA . PHE A 1 85 ? -8.292 14.006 -5.033 1.00 87.25 85 PHE A CA 1
ATOM 658 C C . PHE A 1 85 ? -9.509 13.072 -5.100 1.00 87.25 85 PHE A C 1
ATOM 660 O O . PHE A 1 85 ? -10.615 13.475 -4.731 1.00 87.25 85 PHE A O 1
ATOM 667 N N . LEU A 1 86 ? -9.311 11.817 -5.520 1.00 84.00 86 LEU A N 1
ATOM 668 C CA . LEU A 1 86 ? -10.365 10.807 -5.657 1.00 84.00 86 LEU A CA 1
ATOM 669 C C . LEU A 1 86 ? -11.015 10.493 -4.313 1.00 84.00 86 LEU A C 1
ATOM 671 O O . LEU A 1 86 ? -12.236 10.344 -4.245 1.00 84.00 86 LEU A O 1
ATOM 675 N N . GLN A 1 87 ? -10.220 10.431 -3.244 1.00 81.75 87 GLN A N 1
ATOM 676 C CA . GLN A 1 87 ? -10.737 10.232 -1.896 1.00 81.75 87 GLN A CA 1
ATOM 677 C C . GLN A 1 87 ? -11.532 11.451 -1.402 1.00 81.75 87 GLN A C 1
ATOM 679 O O . GLN A 1 87 ? -12.593 11.273 -0.800 1.00 81.75 87 GLN A O 1
ATOM 684 N N . GLY A 1 88 ? -11.082 12.675 -1.701 1.00 73.31 88 GLY A N 1
ATOM 685 C CA . GLY A 1 88 ? -11.779 13.909 -1.320 1.00 73.31 88 GLY A CA 1
ATOM 686 C C . GLY A 1 88 ? -13.110 14.143 -2.051 1.00 73.31 88 GLY A C 1
ATOM 687 O O . GLY A 1 88 ? -14.034 14.731 -1.481 1.00 73.31 88 GLY A O 1
ATOM 688 N N . THR A 1 89 ? -13.243 13.659 -3.289 1.00 77.69 89 THR A N 1
ATOM 689 C CA . THR A 1 89 ? -14.436 13.876 -4.129 1.00 77.69 89 THR A CA 1
ATOM 690 C C . THR A 1 89 ? -15.379 12.675 -4.168 1.00 77.69 89 THR A C 1
ATOM 692 O O . THR A 1 89 ? -16.522 12.792 -3.723 1.00 77.69 89 THR A O 1
ATOM 695 N N . ILE A 1 90 ? -14.922 11.530 -4.683 1.00 70.75 90 ILE A N 1
ATOM 696 C CA . ILE A 1 90 ? -15.783 10.407 -5.102 1.00 70.75 90 ILE A CA 1
ATOM 697 C C . ILE A 1 90 ? -15.765 9.257 -4.084 1.00 70.75 90 ILE A C 1
ATOM 699 O O . ILE A 1 90 ? -16.809 8.701 -3.753 1.00 70.75 90 ILE A O 1
ATOM 703 N N . MET A 1 91 ? -14.594 8.910 -3.546 1.00 73.62 91 MET A N 1
ATOM 704 C CA . MET A 1 91 ? -14.388 7.740 -2.682 1.00 73.62 91 MET A CA 1
ATOM 705 C C . MET A 1 91 ? -14.155 8.117 -1.217 1.00 73.62 91 MET A C 1
ATOM 707 O O . MET A 1 91 ? -13.228 7.623 -0.574 1.00 73.62 91 MET A O 1
ATOM 711 N N . LYS A 1 92 ? -15.049 8.940 -0.650 1.00 69.50 92 LYS A N 1
ATOM 712 C CA . LYS A 1 92 ? -15.007 9.366 0.768 1.00 69.50 92 LYS A CA 1
ATOM 713 C C . LYS A 1 92 ? -15.058 8.205 1.770 1.00 69.50 92 LYS A C 1
ATOM 715 O O . LYS A 1 92 ? -14.714 8.378 2.935 1.00 69.50 92 LYS A O 1
ATOM 720 N N . PHE A 1 93 ? -15.495 7.026 1.325 1.00 74.50 93 PHE A N 1
ATOM 721 C CA . PHE A 1 93 ? -15.506 5.808 2.130 1.00 74.50 93 PHE A CA 1
ATOM 722 C C . PHE A 1 93 ? -14.115 5.174 2.275 1.00 74.50 93 PHE A C 1
ATOM 724 O O . PHE A 1 93 ? -13.924 4.378 3.187 1.00 74.50 93 PHE A O 1
ATOM 731 N N . THR A 1 94 ? -13.140 5.509 1.430 1.00 78.31 94 THR A N 1
ATOM 732 C CA . THR A 1 94 ? -11.775 4.978 1.541 1.00 78.31 94 THR A CA 1
ATOM 733 C C . THR A 1 94 ? -10.929 5.788 2.526 1.00 78.31 94 THR A C 1
ATOM 735 O O . THR A 1 94 ? -11.102 6.997 2.701 1.00 78.31 94 THR A O 1
ATOM 738 N N . MET A 1 95 ? -9.992 5.112 3.184 1.00 83.19 95 MET A N 1
ATOM 739 C CA . MET A 1 95 ? -8.947 5.717 3.996 1.00 83.19 95 MET A CA 1
ATOM 740 C C . MET A 1 95 ? -7.681 5.858 3.159 1.00 83.19 95 MET A C 1
ATOM 742 O O . MET A 1 95 ? -7.032 4.864 2.833 1.00 83.19 95 MET A O 1
ATOM 746 N N . VAL A 1 96 ? -7.297 7.105 2.872 1.00 84.38 96 VAL A N 1
ATOM 747 C CA . VAL A 1 96 ? -6.062 7.434 2.140 1.00 84.38 96 VAL A CA 1
ATOM 748 C C . VAL A 1 96 ? -4.849 6.678 2.679 1.00 84.38 96 VAL A C 1
ATOM 750 O O . VAL A 1 96 ? -4.135 6.084 1.874 1.00 84.38 96 VAL A O 1
ATOM 753 N N . PRO A 1 97 ? -4.598 6.622 4.002 1.00 84.00 97 PRO A N 1
ATOM 754 C CA . PRO A 1 97 ? -3.386 5.969 4.471 1.00 84.00 97 PRO A CA 1
ATOM 755 C C . PRO A 1 97 ? -3.391 4.462 4.205 1.00 84.00 97 PRO A C 1
ATOM 757 O O . PRO A 1 97 ? -2.386 3.910 3.772 1.00 84.00 97 PRO A O 1
ATOM 760 N N . ALA A 1 98 ? -4.546 3.809 4.372 1.00 86.19 98 ALA A N 1
ATOM 761 C CA . ALA A 1 98 ? -4.737 2.394 4.058 1.00 86.19 98 ALA A CA 1
ATOM 762 C C . ALA A 1 98 ? -4.455 2.092 2.580 1.00 86.19 98 ALA A C 1
ATOM 764 O O . ALA A 1 98 ? -3.775 1.121 2.240 1.00 86.19 98 ALA A O 1
ATOM 765 N N . TRP A 1 99 ? -4.976 2.956 1.710 1.00 89.19 99 TRP A N 1
ATOM 766 C CA . TRP A 1 99 ? -4.794 2.871 0.271 1.00 89.19 99 TRP A CA 1
ATOM 767 C C . TRP A 1 99 ? -3.316 3.011 -0.095 1.00 89.19 99 TRP A C 1
ATOM 769 O O . TRP A 1 99 ? -2.756 2.120 -0.736 1.00 89.19 99 TRP A O 1
ATOM 779 N N . LEU A 1 100 ? -2.669 4.095 0.342 1.00 88.88 100 LEU A N 1
ATOM 780 C CA . LEU A 1 100 ? -1.274 4.387 0.006 1.00 88.88 100 LEU A CA 1
ATOM 781 C C . LEU A 1 100 ? -0.311 3.327 0.548 1.00 88.88 100 LEU A C 1
ATOM 783 O O . LEU A 1 100 ? 0.633 2.966 -0.149 1.00 88.88 100 LEU A O 1
ATOM 787 N N . ILE A 1 101 ? -0.563 2.776 1.738 1.00 88.31 101 ILE A N 1
ATOM 788 C CA . ILE A 1 101 ? 0.243 1.678 2.294 1.00 88.31 101 ILE A CA 1
ATOM 789 C C . ILE A 1 101 ? 0.132 0.430 1.432 1.00 88.31 101 ILE A C 1
ATOM 791 O O . ILE A 1 101 ? 1.140 -0.212 1.149 1.00 88.31 101 ILE A O 1
ATOM 795 N N . THR A 1 102 ? -1.077 0.089 0.995 1.00 90.81 102 THR A N 1
ATOM 796 C CA . THR A 1 102 ? -1.288 -1.091 0.152 1.00 90.81 102 THR A CA 1
ATOM 797 C C . THR A 1 102 ? -0.617 -0.927 -1.196 1.00 90.81 102 THR A C 1
ATOM 799 O O . THR A 1 102 ? 0.095 -1.819 -1.649 1.00 90.81 102 THR A O 1
ATOM 802 N N . TRP A 1 103 ? -0.777 0.246 -1.800 1.00 91.12 103 TRP A N 1
ATOM 803 C CA . TRP A 1 103 ? -0.116 0.591 -3.047 1.00 91.12 103 TRP A CA 1
ATOM 804 C C . TRP A 1 103 ? 1.415 0.567 -2.928 1.00 91.12 103 TRP A C 1
ATOM 806 O O . TRP A 1 103 ? 2.081 -0.093 -3.722 1.00 91.12 103 TRP A O 1
ATOM 816 N N . GLY A 1 104 ? 1.986 1.227 -1.918 1.00 87.06 104 GLY A N 1
ATOM 817 C CA . GLY A 1 104 ? 3.432 1.243 -1.690 1.00 87.06 104 GLY A CA 1
ATOM 818 C C . GLY A 1 104 ? 3.991 -0.154 -1.418 1.00 87.06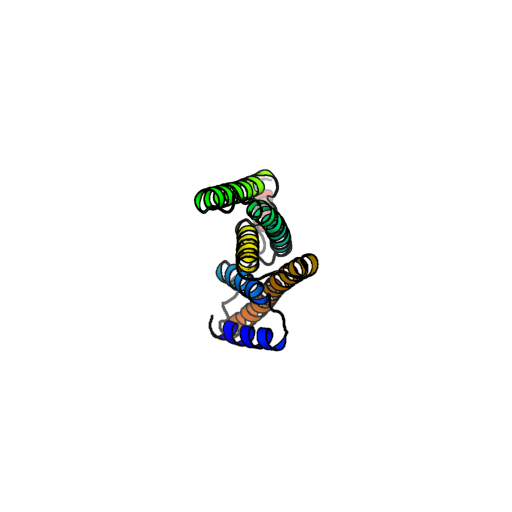 104 GLY A C 1
ATOM 819 O O . GLY A 1 104 ? 5.032 -0.519 -1.958 1.00 87.06 104 GLY A O 1
ATOM 820 N N . THR A 1 105 ? 3.262 -0.969 -0.653 1.00 87.56 105 THR A N 1
ATOM 821 C CA . THR A 1 105 ? 3.624 -2.367 -0.377 1.00 87.56 105 THR A CA 1
ATOM 822 C C . THR A 1 105 ? 3.593 -3.215 -1.646 1.00 87.56 105 THR A C 1
ATOM 824 O O . THR A 1 105 ? 4.536 -3.960 -1.905 1.00 87.56 105 THR A O 1
ATOM 827 N N . PHE A 1 106 ? 2.550 -3.068 -2.467 1.00 90.12 106 PHE A N 1
ATOM 828 C CA . PHE A 1 106 ? 2.459 -3.716 -3.773 1.00 90.12 106 PHE A CA 1
ATOM 829 C C . PHE A 1 106 ? 3.676 -3.365 -4.634 1.00 90.12 106 PHE A C 1
ATOM 831 O O . PHE A 1 106 ? 4.357 -4.270 -5.112 1.00 90.12 106 PHE A O 1
ATOM 838 N N . MET A 1 107 ? 3.983 -2.068 -4.775 1.00 85.88 107 MET A N 1
ATOM 839 C CA . MET A 1 107 ? 5.103 -1.590 -5.593 1.00 85.88 107 MET A CA 1
ATOM 840 C C . MET A 1 107 ? 6.443 -2.113 -5.075 1.00 85.88 107 MET A C 1
ATOM 842 O O . MET A 1 107 ? 7.261 -2.591 -5.854 1.00 85.88 107 MET A O 1
ATOM 846 N N . LEU A 1 108 ? 6.644 -2.111 -3.757 1.00 85.50 108 LEU A N 1
ATOM 847 C CA . LEU A 1 108 ? 7.863 -2.629 -3.145 1.00 85.50 108 LEU A CA 1
ATOM 848 C C . LEU A 1 108 ? 8.063 -4.119 -3.451 1.00 85.50 108 LEU A C 1
ATOM 850 O O . LEU A 1 108 ? 9.184 -4.526 -3.755 1.00 85.50 108 LEU A O 1
ATOM 854 N N . ILE A 1 109 ? 7.000 -4.926 -3.428 1.00 84.62 109 ILE A N 1
ATOM 855 C CA . ILE A 1 109 ? 7.108 -6.359 -3.727 1.00 84.62 109 ILE A CA 1
ATOM 856 C C . ILE A 1 109 ? 7.373 -6.594 -5.218 1.00 84.62 109 ILE A C 1
ATOM 858 O O . ILE A 1 109 ? 8.321 -7.305 -5.552 1.00 84.62 109 ILE A O 1
ATOM 862 N N . VAL A 1 110 ? 6.599 -5.978 -6.119 1.00 85.19 110 VAL A N 1
ATOM 863 C CA . VAL A 1 110 ? 6.754 -6.204 -7.572 1.00 85.19 110 VAL A CA 1
ATOM 864 C C . VAL A 1 110 ? 8.072 -5.656 -8.125 1.00 85.19 110 VAL A C 1
ATOM 866 O O . VAL A 1 110 ? 8.565 -6.162 -9.128 1.00 85.19 110 VAL A O 1
ATOM 869 N N . SER A 1 111 ? 8.672 -4.654 -7.474 1.00 80.25 111 SER A N 1
ATOM 870 C CA . SER A 1 111 ? 9.995 -4.140 -7.850 1.00 80.25 111 SER A CA 1
ATOM 871 C C . SER A 1 111 ? 11.150 -5.031 -7.392 1.00 80.25 111 SER A C 1
ATOM 873 O O . SER A 1 111 ? 12.223 -4.966 -7.983 1.00 80.25 111 SER A O 1
ATOM 875 N N . ASN A 1 112 ? 10.958 -5.851 -6.355 1.00 80.12 112 ASN A N 1
ATOM 876 C CA . ASN A 1 112 ? 12.022 -6.694 -5.800 1.00 80.12 112 ASN A CA 1
ATOM 877 C C . ASN A 1 112 ? 11.869 -8.174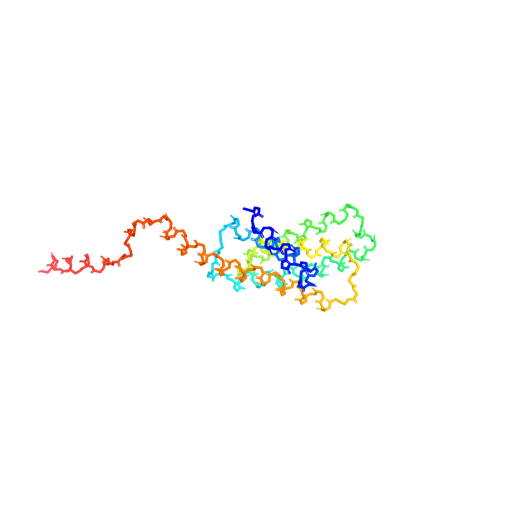 -6.163 1.00 80.12 112 ASN A C 1
ATOM 879 O O . ASN A 1 112 ? 12.822 -8.940 -6.016 1.00 80.12 112 ASN A O 1
ATOM 883 N N . VAL A 1 113 ? 10.683 -8.604 -6.605 1.00 79.88 113 VAL A N 1
ATOM 884 C CA . VAL A 1 113 ? 10.393 -10.019 -6.829 1.00 79.88 113 VAL A CA 1
ATOM 885 C C . VAL A 1 113 ? 9.610 -10.231 -8.115 1.00 79.88 113 VAL A C 1
ATOM 887 O O . VAL A 1 113 ? 8.627 -9.555 -8.400 1.00 79.88 113 VAL A O 1
ATOM 890 N N . THR A 1 114 ? 10.019 -11.249 -8.875 1.00 78.06 114 THR A N 1
ATOM 891 C CA . THR A 1 114 ? 9.314 -11.663 -10.089 1.00 78.06 114 THR A CA 1
ATOM 892 C C . THR A 1 114 ? 8.053 -12.449 -9.737 1.00 78.06 114 THR A C 1
ATOM 894 O O . THR A 1 114 ? 8.121 -13.586 -9.265 1.00 78.06 114 THR A O 1
ATOM 897 N N . ILE A 1 115 ? 6.890 -11.857 -10.006 1.00 81.19 115 ILE A N 1
ATOM 898 C CA . ILE A 1 115 ? 5.591 -12.504 -9.817 1.00 81.19 115 ILE A CA 1
ATOM 899 C C . ILE A 1 115 ? 5.324 -13.482 -10.967 1.00 81.19 115 ILE A C 1
ATOM 901 O O . ILE A 1 115 ? 5.215 -13.081 -12.123 1.00 81.19 115 ILE A O 1
ATOM 905 N N . LYS A 1 116 ? 5.198 -14.777 -10.649 1.00 78.56 116 LYS A N 1
ATOM 906 C CA . LYS A 1 116 ? 4.882 -15.833 -11.633 1.00 78.56 116 LYS A CA 1
ATOM 907 C C . LYS A 1 116 ? 3.382 -15.981 -11.900 1.00 78.56 116 LYS A C 1
ATOM 909 O O . LYS A 1 116 ? 2.994 -16.349 -13.001 1.00 78.56 116 LYS A O 1
ATOM 914 N N . ASN A 1 117 ? 2.544 -15.717 -10.896 1.00 84.50 117 ASN A N 1
ATOM 915 C CA . ASN A 1 117 ? 1.091 -15.854 -10.983 1.00 84.50 117 ASN A CA 1
ATOM 916 C C . ASN A 1 117 ? 0.410 -14.616 -10.381 1.00 84.50 117 ASN A C 1
ATOM 918 O O . ASN A 1 117 ? 0.317 -14.472 -9.163 1.00 84.50 117 ASN A O 1
ATOM 922 N N . TRP A 1 118 ? -0.034 -13.707 -11.252 1.00 85.12 118 TRP A N 1
ATOM 923 C CA . TRP A 1 118 ? -0.596 -12.407 -10.873 1.00 85.12 118 TRP A CA 1
ATOM 924 C C . TRP A 1 118 ? -1.899 -12.494 -10.063 1.00 85.12 118 TRP A C 1
ATOM 926 O O . TRP A 1 118 ? -1.975 -11.840 -9.022 1.00 85.12 118 TRP A O 1
ATOM 936 N N . PRO A 1 119 ? -2.906 -13.299 -10.463 1.00 85.56 119 PRO A N 1
ATOM 937 C CA . PRO A 1 119 ? -4.106 -13.496 -9.652 1.00 85.56 119 PRO A CA 1
ATOM 938 C C . PRO A 1 119 ? -3.805 -14.023 -8.247 1.00 85.56 119 PRO A C 1
ATOM 940 O O . PRO A 1 119 ? -4.354 -13.512 -7.274 1.00 85.56 119 PRO A O 1
ATOM 943 N N . LEU A 1 120 ? -2.905 -15.007 -8.137 1.00 85.50 120 LEU A N 1
ATOM 944 C CA . LEU A 1 120 ? -2.526 -15.586 -6.847 1.00 85.50 120 LEU A CA 1
ATOM 945 C C . LEU A 1 120 ? -1.869 -14.531 -5.948 1.00 85.50 120 LEU A C 1
ATOM 947 O O . LEU A 1 120 ? -2.269 -14.372 -4.801 1.00 85.50 120 LEU A O 1
ATOM 951 N N . PHE A 1 121 ? -0.936 -13.754 -6.502 1.00 86.31 121 PHE A N 1
ATOM 952 C CA . PHE A 1 121 ? -0.262 -12.666 -5.795 1.00 86.31 121 PHE A CA 1
ATOM 953 C C . PHE A 1 121 ? -1.241 -11.616 -5.257 1.00 86.31 121 PHE A C 1
ATOM 955 O O . PHE A 1 121 ? -1.136 -11.200 -4.107 1.00 86.31 121 PHE A O 1
ATOM 962 N N . VAL A 1 122 ? -2.217 -11.197 -6.066 1.00 88.81 122 VAL A N 1
ATOM 963 C CA . VAL A 1 122 ? -3.235 -10.224 -5.643 1.00 88.81 122 VAL A CA 1
ATOM 964 C C . VAL A 1 122 ? -4.081 -10.772 -4.492 1.00 88.81 122 VAL A C 1
ATOM 966 O O . VAL A 1 122 ? -4.326 -10.060 -3.516 1.00 88.81 122 VAL A O 1
ATOM 969 N N . VAL A 1 123 ? -4.508 -12.034 -4.588 1.00 87.12 123 VAL A N 1
ATOM 970 C CA . VAL A 1 123 ? -5.319 -12.681 -3.549 1.00 87.12 123 VAL A CA 1
ATOM 971 C C . VAL A 1 123 ? -4.515 -12.870 -2.266 1.00 87.12 123 VAL A C 1
ATOM 973 O O . VAL A 1 123 ? -5.021 -12.550 -1.194 1.00 87.12 123 VAL A O 1
ATOM 976 N N . GLU A 1 124 ? -3.266 -13.324 -2.350 1.00 86.44 124 GLU A N 1
ATOM 977 C CA . GLU A 1 124 ? -2.384 -13.481 -1.190 1.00 86.44 124 GLU A CA 1
ATOM 978 C C . GLU A 1 124 ? -2.036 -12.130 -0.541 1.00 86.44 124 GLU A C 1
ATOM 980 O O . GLU A 1 124 ? -2.025 -12.028 0.690 1.00 86.44 124 GLU A O 1
ATOM 985 N N . LEU A 1 125 ? -1.829 -11.065 -1.328 1.00 87.75 125 LEU A N 1
ATOM 986 C CA . LEU A 1 125 ? -1.635 -9.708 -0.803 1.00 87.75 125 LEU A CA 1
ATOM 987 C C . LEU A 1 125 ? -2.851 -9.251 -0.015 1.00 87.75 125 LEU A C 1
ATOM 989 O O . LEU A 1 125 ? -2.733 -8.821 1.130 1.00 87.75 125 LEU A O 1
ATOM 993 N N . PHE A 1 126 ? -4.028 -9.373 -0.618 1.00 89.06 126 PHE A N 1
ATOM 994 C CA . PHE A 1 126 ? -5.259 -8.956 0.025 1.00 89.06 126 PHE A CA 1
ATOM 995 C C . PHE A 1 126 ? -5.545 -9.790 1.277 1.00 89.06 126 PHE A C 1
ATOM 997 O O . PHE A 1 126 ? -5.811 -9.227 2.337 1.00 89.06 126 PHE A O 1
ATOM 1004 N N . ALA A 1 127 ? -5.439 -11.117 1.182 1.00 85.81 127 ALA A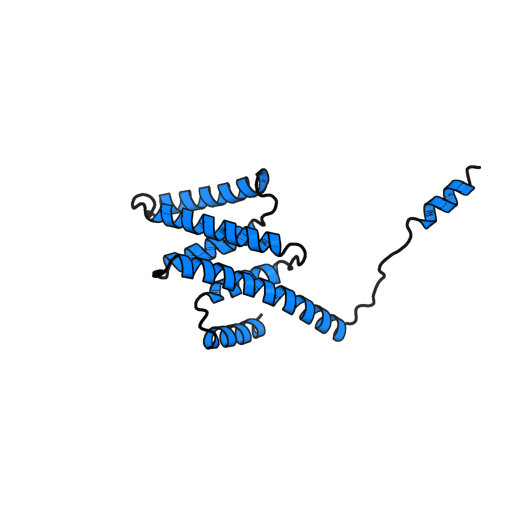 N 1
ATOM 1005 C CA . ALA A 1 127 ? -5.697 -12.034 2.287 1.00 85.81 127 ALA A CA 1
ATOM 1006 C C . ALA A 1 127 ? -4.720 -11.817 3.447 1.00 85.81 127 ALA A C 1
ATOM 1008 O O . ALA A 1 127 ? -5.147 -1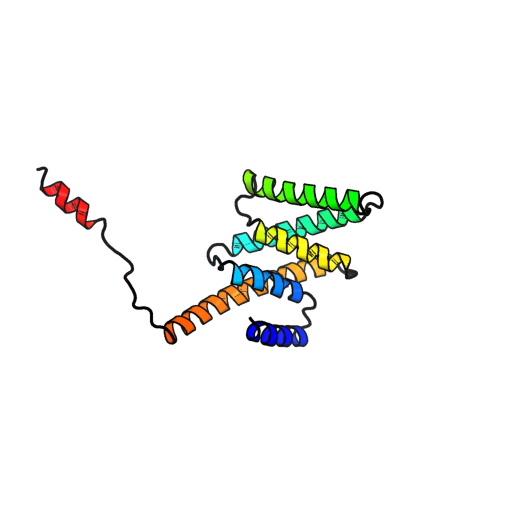1.776 4.599 1.00 85.81 127 ALA A O 1
ATOM 1009 N N . SER A 1 128 ? -3.430 -11.622 3.163 1.00 85.38 128 SER A N 1
ATOM 1010 C CA . SER A 1 128 ? -2.426 -11.343 4.193 1.00 85.38 128 SER A CA 1
ATOM 1011 C C . SER A 1 128 ? -2.702 -10.010 4.896 1.00 85.38 128 SER A C 1
ATOM 1013 O O . SER A 1 128 ? -2.772 -9.966 6.125 1.00 85.38 128 SER A O 1
ATOM 1015 N N . MET A 1 129 ? -2.942 -8.930 4.153 1.00 85.94 129 MET A N 1
ATOM 1016 C CA . MET A 1 129 ? -3.243 -7.624 4.747 1.00 85.94 129 MET A CA 1
ATOM 1017 C C . MET A 1 129 ? -4.569 -7.633 5.524 1.00 85.94 129 MET A C 1
ATOM 1019 O O . MET A 1 129 ? -4.643 -7.066 6.617 1.00 85.94 129 MET A O 1
ATOM 1023 N N . ALA A 1 130 ? -5.590 -8.325 5.011 1.00 85.19 130 ALA A N 1
ATOM 1024 C CA . ALA A 1 130 ? -6.855 -8.541 5.707 1.00 85.19 130 ALA A CA 1
ATOM 1025 C C . ALA A 1 130 ? -6.643 -9.312 7.017 1.00 85.19 130 ALA A C 1
ATOM 1027 O O . ALA A 1 130 ? -7.095 -8.859 8.068 1.00 85.19 130 ALA A O 1
ATOM 1028 N N . LEU A 1 131 ? -5.901 -10.425 6.985 1.00 82.88 131 LEU A N 1
ATOM 1029 C CA . LEU A 1 131 ? -5.539 -11.184 8.185 1.00 82.88 131 LEU A CA 1
ATOM 1030 C C . LEU A 1 131 ? -4.815 -10.307 9.206 1.00 82.88 131 LEU A C 1
ATOM 1032 O O . LEU A 1 131 ? -5.153 -10.362 10.384 1.00 82.88 131 LEU A O 1
ATOM 1036 N N . GLY A 1 132 ? -3.885 -9.455 8.772 1.00 78.81 132 GLY A N 1
ATOM 1037 C CA . GLY A 1 132 ? -3.207 -8.508 9.657 1.00 78.81 132 GLY A CA 1
ATOM 1038 C C . GLY A 1 132 ? -4.188 -7.611 10.424 1.00 78.81 132 GLY A C 1
ATOM 1039 O O . GLY A 1 132 ? -4.122 -7.492 11.648 1.00 78.81 132 GLY A O 1
ATOM 1040 N N . ILE A 1 133 ? -5.162 -7.039 9.720 1.00 80.25 133 ILE A N 1
ATOM 1041 C CA . ILE A 1 133 ? -6.220 -6.223 10.328 1.00 80.25 133 ILE A CA 1
ATOM 1042 C C . ILE A 1 133 ? -7.071 -7.024 11.311 1.00 80.25 133 ILE A C 1
ATOM 1044 O O . ILE A 1 133 ? -7.332 -6.544 12.414 1.00 80.25 133 ILE A O 1
ATOM 1048 N N . PHE A 1 134 ? -7.500 -8.230 10.937 1.00 79.44 134 PHE A N 1
ATOM 1049 C CA . PHE A 1 134 ? -8.304 -9.084 11.816 1.00 79.44 134 PHE A CA 1
ATOM 1050 C C . PHE A 1 134 ? -7.537 -9.479 13.081 1.00 79.44 134 PHE A C 1
ATOM 1052 O O . PHE A 1 134 ? -8.103 -9.440 14.175 1.00 79.44 134 PHE A O 1
ATOM 1059 N N . VAL A 1 135 ? -6.241 -9.780 12.950 1.00 76.94 135 VAL A N 1
ATOM 1060 C CA . VAL A 1 135 ? -5.360 -10.073 14.085 1.00 76.94 135 VAL A CA 1
ATOM 1061 C C . VAL A 1 135 ? -5.274 -8.875 15.024 1.00 76.94 135 VAL A C 1
ATOM 1063 O O . VAL A 1 135 ? -5.377 -9.077 16.227 1.00 76.94 135 VAL A O 1
ATOM 1066 N N . ILE A 1 136 ? -5.162 -7.637 14.529 1.00 72.25 136 ILE A N 1
ATOM 1067 C CA . ILE A 1 136 ? -5.215 -6.453 15.408 1.00 72.25 136 ILE A CA 1
ATOM 1068 C C . ILE A 1 136 ? -6.587 -6.250 16.012 1.00 72.25 136 ILE A C 1
ATOM 1070 O O . ILE A 1 136 ? -6.654 -5.915 17.188 1.00 72.25 136 ILE A O 1
ATOM 1074 N N . GLY A 1 137 ? -7.666 -6.401 15.245 1.00 69.31 137 GLY A N 1
ATOM 1075 C CA . GLY A 1 137 ? -9.017 -6.248 15.779 1.00 69.31 137 GLY A CA 1
ATOM 1076 C C . GLY A 1 137 ? -9.209 -7.137 17.007 1.00 69.31 137 GLY A C 1
ATOM 1077 O O . GLY A 1 137 ? -9.562 -6.647 18.080 1.00 69.31 137 GLY A O 1
ATOM 1078 N N . TYR A 1 138 ? -8.831 -8.410 16.872 1.00 68.81 138 TYR A N 1
ATOM 1079 C CA . TYR A 1 138 ? -8.895 -9.393 17.948 1.00 68.81 138 TYR A CA 1
ATOM 1080 C C . TYR A 1 138 ? -7.860 -9.141 19.059 1.00 68.81 138 TYR A C 1
ATOM 1082 O O . TYR A 1 138 ? -8.189 -9.176 20.245 1.00 68.81 138 TYR A O 1
ATOM 1090 N N . ALA A 1 139 ? -6.611 -8.828 18.701 1.00 68.81 139 ALA A N 1
ATOM 1091 C CA . ALA A 1 139 ? -5.552 -8.534 19.665 1.00 68.81 139 ALA A CA 1
ATOM 1092 C C . ALA A 1 139 ? -5.829 -7.252 20.459 1.00 68.81 139 ALA A C 1
ATOM 1094 O O . ALA A 1 139 ? -5.468 -7.182 21.625 1.00 68.81 139 ALA A O 1
ATOM 1095 N N . SER A 1 140 ? -6.486 -6.256 19.868 1.00 65.81 140 SER A N 1
ATOM 1096 C CA . SER A 1 140 ? -6.896 -5.014 20.525 1.00 65.81 140 SER A CA 1
ATOM 1097 C C . SER A 1 140 ? -8.005 -5.263 21.544 1.00 65.81 140 SER A C 1
ATOM 1099 O O . SER A 1 140 ? -7.959 -4.682 22.625 1.00 65.81 140 SER A O 1
ATOM 1101 N N . ASP A 1 141 ? -8.976 -6.131 21.245 1.00 69.19 141 ASP A N 1
ATOM 1102 C CA . ASP A 1 141 ? -9.990 -6.544 22.227 1.00 69.19 141 ASP A CA 1
ATOM 1103 C C . ASP A 1 141 ? -9.371 -7.330 23.384 1.00 69.19 141 ASP A C 1
ATOM 1105 O O . ASP A 1 141 ? -9.651 -7.042 24.551 1.00 69.19 141 ASP A O 1
ATOM 1109 N N . TYR A 1 142 ? -8.469 -8.263 23.076 1.00 65.75 142 TYR A N 1
ATOM 1110 C CA . TYR A 1 142 ? -7.746 -9.025 24.091 1.00 65.75 142 TYR A CA 1
ATOM 1111 C C . TYR A 1 142 ? -6.830 -8.132 24.941 1.00 65.75 142 TYR A C 1
ATOM 1113 O O . TYR A 1 142 ? -6.795 -8.254 26.165 1.00 65.75 142 TYR A O 1
ATOM 1121 N N . PHE A 1 143 ? -6.126 -7.187 24.313 1.00 66.00 143 PHE A N 1
ATOM 1122 C CA . PHE A 1 143 ? -5.266 -6.225 24.996 1.00 66.00 143 PHE A CA 1
ATOM 1123 C C . PHE A 1 143 ? -6.076 -5.269 25.871 1.00 66.00 143 PHE A C 1
ATOM 1125 O O . PHE A 1 143 ? -5.672 -5.028 27.001 1.00 66.00 143 PHE A O 1
ATOM 1132 N N . ASN A 1 144 ? -7.240 -4.791 25.414 1.00 62.41 144 ASN A N 1
ATOM 1133 C CA . ASN A 1 144 ? -8.147 -4.007 26.253 1.00 62.41 144 ASN A CA 1
ATOM 1134 C C . ASN A 1 144 ? -8.595 -4.806 27.480 1.00 62.41 144 ASN A C 1
ATOM 1136 O O . ASN A 1 144 ? -8.504 -4.296 28.591 1.00 62.41 144 ASN A O 1
ATOM 1140 N N . GLN A 1 145 ? -9.026 -6.062 27.320 1.00 64.62 145 GLN A N 1
ATOM 1141 C CA . GLN A 1 145 ? -9.411 -6.900 28.464 1.00 64.62 145 GLN A CA 1
ATOM 1142 C C . GLN A 1 145 ? -8.249 -7.141 29.434 1.00 64.62 145 GLN A C 1
ATOM 1144 O O . GLN A 1 145 ? -8.441 -7.110 30.651 1.00 64.62 145 GLN A O 1
ATOM 1149 N N . LEU A 1 146 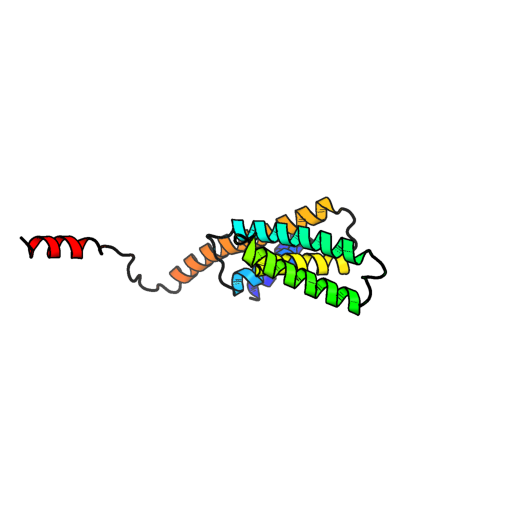? -7.041 -7.358 28.914 1.00 65.00 146 LEU A N 1
ATOM 1150 C CA . LEU A 1 146 ? -5.846 -7.560 29.727 1.00 65.00 146 LEU A CA 1
ATOM 1151 C C . LEU A 1 146 ? -5.428 -6.273 30.457 1.00 65.00 146 LEU A C 1
ATOM 1153 O O . LEU A 1 146 ? -5.113 -6.328 31.645 1.00 65.00 146 LEU A O 1
ATOM 1157 N N . MET A 1 147 ? -5.501 -5.123 29.781 1.00 59.91 147 MET A N 1
ATOM 1158 C CA . MET A 1 147 ? -5.259 -3.797 30.353 1.00 59.91 147 MET A CA 1
ATOM 1159 C C . MET A 1 147 ? -6.282 -3.456 31.430 1.00 59.91 147 MET A C 1
ATOM 1161 O O . MET A 1 147 ? -5.874 -3.083 32.518 1.00 59.91 147 MET A O 1
ATOM 1165 N N . PHE A 1 148 ? -7.581 -3.678 31.205 1.00 61.28 148 PHE A N 1
ATOM 1166 C CA . PHE A 1 148 ? -8.606 -3.492 32.242 1.00 61.28 148 PHE A CA 1
ATOM 1167 C C . PHE A 1 148 ? -8.408 -4.422 33.444 1.00 61.28 148 PHE A C 1
ATOM 1169 O O . PHE A 1 148 ? -8.814 -4.089 34.558 1.00 61.28 148 PHE A O 1
ATOM 1176 N N . ARG A 1 149 ? -7.782 -5.589 33.243 1.00 63.78 149 ARG A N 1
ATOM 1177 C CA . ARG A 1 149 ? -7.472 -6.525 34.329 1.00 63.78 149 ARG A CA 1
ATOM 1178 C C . ARG A 1 149 ? -6.225 -6.136 35.127 1.00 63.78 149 ARG A C 1
ATOM 1180 O O . ARG A 1 149 ? -6.146 -6.490 36.298 1.00 63.78 149 ARG A O 1
ATOM 1187 N N . TRP A 1 150 ? -5.272 -5.434 34.517 1.00 60.91 150 TRP A N 1
ATOM 1188 C CA . TRP A 1 150 ? -4.033 -4.979 35.167 1.00 60.91 150 TRP A CA 1
ATOM 1189 C C . TRP A 1 150 ? -4.100 -3.534 35.682 1.00 60.91 150 TRP A C 1
ATOM 1191 O O . TRP A 1 150 ? -3.482 -3.216 36.692 1.00 60.91 150 TRP A O 1
ATOM 1201 N N . PHE A 1 151 ? -4.885 -2.682 35.032 1.00 59.28 151 PHE A N 1
ATOM 1202 C CA . PHE A 1 151 ? -5.184 -1.306 35.408 1.00 59.28 151 PHE A CA 1
ATOM 1203 C C . PHE A 1 151 ? -6.707 -1.123 35.402 1.00 59.28 151 PHE A C 1
ATOM 1205 O O . PHE A 1 151 ? -7.291 -0.769 34.376 1.00 59.28 151 PHE A O 1
ATOM 1212 N N . PRO A 1 152 ? -7.385 -1.387 36.533 1.00 53.03 152 PRO A N 1
ATOM 1213 C CA . PRO A 1 152 ? -8.795 -1.076 36.674 1.00 53.03 152 PRO A CA 1
ATOM 1214 C C . PRO A 1 152 ? -8.957 0.446 36.763 1.00 53.03 152 PRO A C 1
ATOM 1216 O O . PRO A 1 152 ? -9.007 1.021 37.851 1.00 53.03 152 PRO A O 1
ATOM 1219 N N . GLU A 1 153 ? -9.037 1.127 35.623 1.00 54.56 153 GLU A N 1
ATOM 1220 C CA . GLU A 1 153 ? -9.588 2.477 35.603 1.00 54.56 153 GLU A CA 1
ATOM 1221 C C . GLU A 1 153 ? -11.052 2.394 36.036 1.00 54.56 153 GLU A C 1
ATOM 1223 O O . GLU A 1 153 ? -11.868 1.667 35.458 1.00 54.56 153 GLU A O 1
ATOM 1228 N N . ARG A 1 154 ? -11.373 3.108 37.123 1.00 48.50 154 ARG A N 1
ATOM 1229 C CA . ARG A 1 154 ? -12.750 3.300 37.572 1.00 48.50 154 ARG A CA 1
ATOM 1230 C C . ARG A 1 154 ? -13.559 3.785 36.378 1.00 48.50 154 ARG A C 1
ATOM 1232 O O . ARG A 1 154 ? -13.290 4.855 35.842 1.00 48.50 154 ARG A O 1
ATOM 1239 N N . LYS A 1 155 ? -14.587 3.015 36.025 1.00 47.03 155 LYS A N 1
ATOM 1240 C CA . LYS A 1 155 ? -15.727 3.499 35.251 1.00 47.03 155 LYS A CA 1
ATOM 1241 C C . LYS A 1 155 ? -16.132 4.872 35.796 1.00 47.03 155 LYS A C 1
ATOM 1243 O O . LYS A 1 155 ? -16.579 4.958 36.934 1.00 47.03 155 LYS A O 1
ATOM 1248 N N . GLN A 1 156 ? -15.983 5.915 34.991 1.00 41.50 156 GLN A N 1
ATOM 1249 C CA . GLN A 1 156 ? -16.886 7.057 35.047 1.00 41.50 156 GLN A CA 1
ATOM 1250 C C . GLN A 1 156 ? -17.848 6.904 33.870 1.00 41.50 156 GLN A C 1
ATOM 1252 O O . GLN A 1 156 ? -17.604 7.336 32.749 1.00 41.50 156 GLN A O 1
ATOM 1257 N N . ASP A 1 157 ? -18.882 6.119 34.159 1.00 39.66 157 ASP A N 1
ATOM 1258 C CA . ASP A 1 157 ? -20.278 6.383 33.833 1.00 39.66 157 ASP A CA 1
ATOM 1259 C C . ASP A 1 157 ? -20.647 6.644 32.369 1.00 39.66 157 ASP A C 1
ATOM 1261 O O . ASP A 1 157 ? -20.740 7.762 31.860 1.00 39.66 157 ASP A O 1
ATOM 1265 N N . ALA A 1 158 ? -21.055 5.551 31.728 1.00 38.91 158 ALA A N 1
ATOM 1266 C CA . ALA A 1 158 ? -22.105 5.608 30.730 1.00 38.91 158 ALA A CA 1
ATOM 1267 C C . ALA A 1 158 ? -23.405 6.154 31.372 1.00 38.91 158 ALA A C 1
ATOM 1269 O O . ALA A 1 158 ? -24.067 5.446 32.123 1.00 38.91 158 ALA A O 1
ATOM 1270 N N . ARG A 1 159 ? -23.693 7.435 31.084 1.00 46.69 159 ARG A N 1
ATOM 1271 C CA . ARG A 1 159 ? -24.987 8.130 30.827 1.00 46.69 159 ARG A CA 1
ATOM 1272 C C . ARG A 1 159 ? -26.277 7.452 31.332 1.00 46.69 159 ARG A C 1
ATOM 1274 O O . ARG A 1 159 ? -26.508 6.290 31.008 1.00 46.69 159 ARG A O 1
ATOM 1281 N N . PRO A 1 160 ? -27.233 8.210 31.913 1.00 44.25 160 PRO A N 1
ATOM 1282 C CA . PRO A 1 160 ? -28.308 8.791 31.076 1.00 44.25 160 PRO A CA 1
ATOM 1283 C C . PRO A 1 160 ? -28.935 10.104 31.624 1.00 44.25 160 PRO A C 1
ATOM 1285 O O . PRO A 1 160 ? -28.651 10.509 32.741 1.00 44.25 160 PRO A O 1
ATOM 1288 N N . SER A 1 161 ? -29.856 10.715 30.855 1.00 40.41 161 SER A N 1
ATOM 1289 C CA . SER A 1 161 ? -30.840 11.765 31.239 1.00 40.41 161 SER A CA 1
ATOM 1290 C C . SER A 1 161 ? -30.549 13.251 30.925 1.00 40.41 161 SER A C 1
ATOM 1292 O O . SER A 1 161 ? -30.543 14.106 31.798 1.00 40.41 161 SER A O 1
ATOM 1294 N N . ILE A 1 162 ? -30.478 13.609 29.635 1.00 50.50 162 ILE A N 1
ATOM 1295 C CA . ILE A 1 162 ? -30.923 14.959 29.203 1.00 50.50 162 ILE A CA 1
ATOM 1296 C C . ILE A 1 162 ? -32.472 15.037 29.165 1.00 50.50 162 ILE A C 1
ATOM 1298 O O . ILE A 1 162 ? -33.051 16.118 29.199 1.00 50.50 162 ILE A O 1
ATOM 1302 N N . GLU A 1 163 ? -33.170 13.896 29.203 1.00 49.09 163 GLU A N 1
ATOM 1303 C CA . GLU A 1 163 ? -34.641 13.819 29.244 1.00 49.09 163 GLU A CA 1
ATOM 1304 C C . GLU A 1 163 ? -35.260 14.382 30.544 1.00 49.09 163 GLU A C 1
ATOM 1306 O O . GLU A 1 163 ? -36.405 14.826 30.540 1.00 49.09 163 GLU A O 1
ATOM 1311 N N . ALA A 1 164 ? -34.515 14.403 31.659 1.00 47.34 164 ALA A N 1
ATOM 1312 C CA . ALA A 1 164 ? -35.034 14.848 32.956 1.00 47.34 164 ALA A CA 1
ATOM 1313 C C . ALA A 1 164 ? -35.117 16.383 33.099 1.00 47.34 164 ALA A C 1
ATOM 1315 O O . ALA A 1 164 ? -35.882 16.871 33.923 1.00 47.34 164 ALA A O 1
ATOM 1316 N N . ASP A 1 165 ? -34.395 17.151 32.274 1.00 48.28 165 ASP A N 1
ATOM 1317 C CA . ASP A 1 165 ? -34.380 18.625 32.348 1.00 48.28 165 ASP A CA 1
ATOM 1318 C C . ASP A 1 165 ? -35.507 19.287 31.523 1.00 48.28 165 ASP A C 1
ATOM 1320 O O . ASP A 1 165 ? -35.819 20.466 31.692 1.00 48.28 165 ASP A O 1
ATOM 1324 N N . ARG A 1 166 ? -36.179 18.529 30.638 1.00 50.53 166 ARG A N 1
ATOM 1325 C CA . ARG A 1 166 ? -37.325 19.041 29.858 1.00 50.53 166 ARG A CA 1
ATOM 1326 C C . ARG A 1 166 ? -38.653 18.964 30.612 1.00 50.53 166 ARG A C 1
ATOM 1328 O O . ARG A 1 166 ? -39.452 19.888 30.505 1.00 50.53 166 ARG A O 1
ATOM 1335 N N . LEU A 1 167 ? -38.870 17.920 31.413 1.00 54.59 167 LEU A N 1
ATOM 1336 C CA . LEU A 1 167 ? -40.127 17.732 32.154 1.00 54.59 167 LEU A CA 1
ATOM 1337 C C . LEU A 1 167 ? -40.291 18.703 33.335 1.00 54.59 167 LEU A C 1
ATOM 1339 O O . LEU A 1 167 ? -41.417 18.966 33.756 1.00 54.59 167 LEU A O 1
ATOM 1343 N N . THR A 1 168 ? -39.193 19.263 33.848 1.00 55.44 168 THR A N 1
ATOM 1344 C CA . THR A 1 168 ? -39.225 20.267 34.924 1.00 55.44 168 THR A CA 1
ATOM 1345 C C . THR A 1 168 ? -39.568 21.657 34.382 1.00 55.44 168 THR A C 1
ATOM 1347 O O . THR A 1 168 ? -40.350 22.374 34.997 1.00 55.44 168 THR A O 1
ATOM 1350 N N . LYS A 1 169 ? -39.085 22.010 33.180 1.00 52.16 169 LYS A N 1
ATOM 1351 C CA . LYS A 1 169 ? -39.367 23.314 32.548 1.00 52.16 169 LYS A CA 1
ATOM 1352 C C . LYS A 1 169 ? -40.789 23.450 32.006 1.00 52.16 169 LYS A C 1
ATOM 1354 O O . LYS A 1 169 ? -41.299 24.561 31.940 1.00 52.16 169 LYS A O 1
ATOM 1359 N N . GLU A 1 170 ? -41.456 22.353 31.652 1.00 52.00 170 GLU A N 1
ATOM 1360 C CA . GLU A 1 170 ? -42.840 22.410 31.152 1.00 52.00 170 GLU A CA 1
ATOM 1361 C C . GLU A 1 170 ? -43.886 22.578 32.274 1.00 52.00 170 GLU A C 1
ATOM 1363 O O . GLU A 1 170 ? -45.013 22.994 32.009 1.00 52.00 170 GLU A O 1
ATOM 1368 N N . LYS A 1 171 ? -43.518 22.306 33.536 1.00 50.25 171 LYS A N 1
ATOM 1369 C CA . LYS A 1 171 ? -44.385 22.517 34.710 1.00 50.25 171 LYS A CA 1
ATOM 1370 C C . LYS A 1 171 ? -44.269 23.904 35.345 1.00 50.25 171 LYS A C 1
ATOM 1372 O O . LYS A 1 171 ? -45.144 24.257 36.121 1.00 50.25 171 LYS A O 1
ATOM 1377 N N . GLU A 1 172 ? -43.242 24.686 35.017 1.00 53.44 172 GLU A N 1
ATOM 1378 C CA . GLU A 1 172 ? -43.101 26.071 35.503 1.00 53.44 172 GLU A CA 1
ATOM 1379 C C . GLU A 1 172 ? -43.730 27.117 34.562 1.00 53.44 172 GLU A C 1
ATOM 1381 O O . GLU A 1 172 ? -43.732 28.304 34.876 1.00 53.44 172 GLU A O 1
ATOM 1386 N N . VAL A 1 173 ? -44.276 26.699 33.411 1.00 55.69 173 VAL A N 1
ATOM 1387 C CA . VAL A 1 173 ? -44.832 27.600 32.375 1.00 55.69 173 VAL A CA 1
ATOM 1388 C C . VAL A 1 173 ? -46.357 27.423 32.186 1.00 55.69 173 VAL A C 1
ATOM 1390 O O . VAL A 1 173 ? -46.942 27.975 31.255 1.00 55.69 173 VAL A O 1
ATOM 1393 N N . LYS A 1 174 ? -47.041 26.703 33.082 1.00 40.56 174 LYS A N 1
ATOM 1394 C CA . LYS A 1 174 ? -48.513 26.662 33.177 1.00 40.56 174 LYS A CA 1
ATOM 1395 C C . LYS A 1 174 ? -48.962 26.945 34.598 1.00 40.56 174 LYS A C 1
ATOM 1397 O O . LYS A 1 174 ? -49.989 27.643 34.729 1.00 40.56 174 LYS A O 1
#

Foldseek 3Di:
DVVCVVVQVVCCVVPVLPQLVLLVLLLVVCVVVPHPLVLLVQLLVLLVLLLVLLVVLVVQCVPPVCVDPVNNVVSVVVSLVVLVVCCVPPVVSHDSVSSVSSNVSSNVDVVVDPDPDDVVVSCSSSVSNSVSSVCCSVVVVVVVVVCCVVDVDDDPDDDDDPPVVVVVVVVVPD